Protein AF-A0A1J3DQS4-F1 (afdb_monomer)

Radius of gyration: 18.23 Å; Cα contacts (8 Å, |Δi|>4): 137; chains: 1; bounding box: 49×31×53 Å

Solvent-accessible surface area (backbone atoms only — not comparable to full-atom values): 9154 Å² total; per-residue (Å²): 140,84,88,84,85,84,91,78,71,88,62,94,67,83,78,82,78,94,78,86,87,86,74,90,74,65,86,89,52,87,80,68,97,70,83,81,88,74,91,85,83,48,73,28,37,36,85,79,77,48,73,46,33,65,87,61,20,92,73,54,52,66,30,38,43,42,72,60,91,66,43,38,81,46,73,48,91,68,87,66,83,76,87,51,89,81,60,73,32,64,77,41,58,31,32,36,70,42,44,65,46,90,89,52,76,86,82,89,83,80,84,71,92,54,85,88,59,89,83,85,88,85,87,88,87,63,86,121

Mean predicted aligned error: 4.75 Å

pLDDT: mean 91.6, std 4.21, range [71.75, 97.25]

Foldseek 3Di:
DDDDDDDDDPDDDDDDDPDDDDFDDDPPPPDDPDDDDDDDAAEFADPPQDWDAPPQDVRRDTYGHDYDPQKDKAFDPDQWDDPDPVRDGSVSARIDIDGNDPPDDDDDDDDDPDPPDDDDDDDDHTDD

InterPro domains:
  IPR024788 Malectin-like domain [PF12819] (1-128)

Structure (mmCIF, N/CA/C/O backbone):
data_AF-A0A1J3DQS4-F1
#
_entry.id   AF-A0A1J3DQS4-F1
#
loop_
_atom_site.group_PDB
_atom_site.id
_atom_site.type_symbol
_atom_site.label_atom_id
_atom_site.label_alt_id
_atom_site.label_comp_id
_atom_site.label_asym_id
_atom_site.label_entity_id
_atom_site.label_seq_id
_atom_site.pdbx_PDB_ins_code
_atom_site.Cartn_x
_atom_site.Cartn_y
_atom_site.Cartn_z
_atom_site.occupancy
_atom_site.B_iso_or_equiv
_atom_site.auth_seq_id
_atom_site.auth_comp_id
_atom_site.auth_asym_id
_atom_site.auth_atom_id
_atom_site.pdbx_PDB_model_num
ATOM 1 N N . ASN A 1 1 ? -25.565 -12.095 10.210 1.00 71.75 1 ASN A N 1
ATOM 2 C CA . ASN A 1 1 ? -24.337 -11.315 10.475 1.00 71.75 1 ASN A CA 1
ATOM 3 C C . ASN A 1 1 ? -24.720 -9.961 11.030 1.00 71.75 1 ASN A C 1
ATOM 5 O O . ASN A 1 1 ? -25.440 -9.239 10.356 1.00 71.75 1 ASN A O 1
ATOM 9 N N . SER A 1 2 ? -24.295 -9.645 12.249 1.00 88.56 2 SER A N 1
ATOM 10 C CA . SER A 1 2 ? -24.529 -8.346 12.889 1.00 88.56 2 SER A CA 1
ATOM 11 C C . SER A 1 2 ? -23.188 -7.722 13.253 1.00 88.56 2 SER A C 1
ATOM 13 O O . SER A 1 2 ? -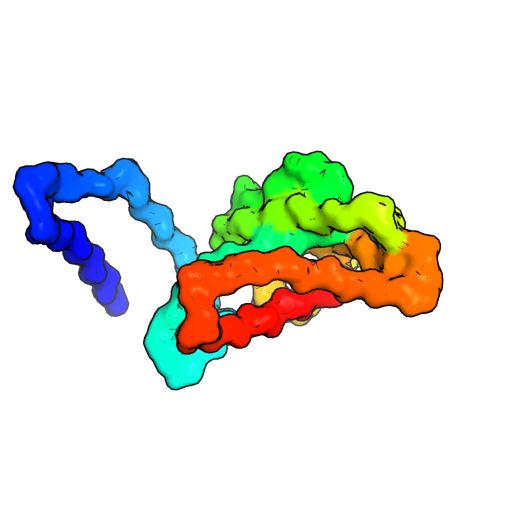22.369 -8.381 13.891 1.00 88.56 2 SER A O 1
ATOM 15 N N . LEU A 1 3 ? -22.973 -6.469 12.859 1.00 90.44 3 LEU A N 1
ATOM 16 C CA . LEU A 1 3 ? -21.839 -5.663 13.300 1.00 90.44 3 LEU A CA 1
ATOM 17 C C . LEU A 1 3 ? -22.316 -4.755 14.432 1.00 90.44 3 LEU A C 1
ATOM 19 O O . LEU A 1 3 ? -23.283 -4.016 14.264 1.00 90.44 3 LEU A O 1
ATOM 23 N N . GLN A 1 4 ? -21.647 -4.823 15.578 1.00 94.19 4 GLN A N 1
ATOM 24 C CA . GLN A 1 4 ? -21.896 -3.935 16.709 1.00 94.19 4 GLN A CA 1
ATOM 25 C C . GLN A 1 4 ? -20.702 -3.005 16.867 1.00 94.19 4 GLN A C 1
ATOM 27 O O . GLN A 1 4 ? -19.558 -3.453 16.886 1.00 94.19 4 GLN A O 1
ATOM 32 N N . ILE A 1 5 ? -20.976 -1.710 16.970 1.00 92.81 5 ILE A N 1
ATOM 33 C CA . ILE A 1 5 ? -19.956 -0.675 17.119 1.00 92.81 5 ILE A CA 1
ATOM 34 C C . ILE A 1 5 ? -20.284 0.073 18.397 1.00 92.81 5 ILE A C 1
ATOM 36 O O . ILE A 1 5 ? -21.389 0.587 18.557 1.00 92.81 5 ILE A O 1
ATOM 40 N N . CYS A 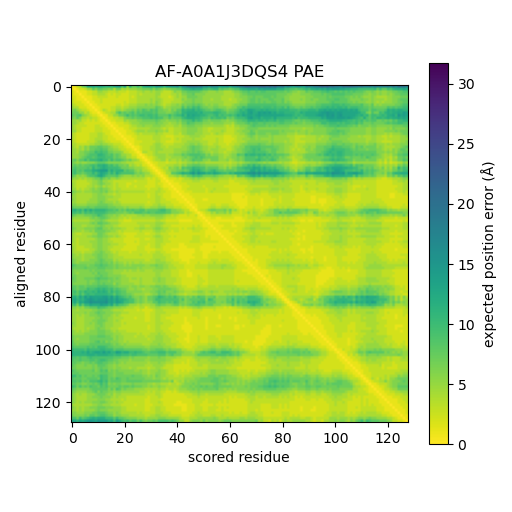1 6 ? -19.329 0.094 19.320 1.00 93.69 6 CYS A N 1
ATOM 41 C CA . CYS A 1 6 ? -19.476 0.748 20.608 1.00 93.69 6 CYS A CA 1
ATOM 42 C C . CYS A 1 6 ? -18.484 1.906 20.696 1.00 93.69 6 CYS A C 1
ATOM 44 O O . CYS A 1 6 ? -17.279 1.709 20.541 1.00 93.69 6 CYS A O 1
ATOM 46 N N . LEU A 1 7 ? -18.994 3.110 20.952 1.00 93.94 7 LEU A N 1
ATOM 47 C CA . LEU A 1 7 ? -18.181 4.288 21.218 1.00 93.94 7 LEU A CA 1
ATOM 48 C C . LEU A 1 7 ? -18.153 4.531 22.729 1.00 93.94 7 LEU A C 1
ATOM 50 O O . LEU A 1 7 ? -19.131 4.999 23.310 1.00 93.94 7 LEU A O 1
ATOM 54 N N . VAL A 1 8 ? -17.039 4.178 23.370 1.00 93.94 8 VAL A N 1
ATOM 55 C CA . VAL A 1 8 ? -16.895 4.236 24.831 1.00 93.94 8 VAL A CA 1
ATOM 56 C C . VAL A 1 8 ? -16.255 5.558 25.252 1.00 93.94 8 VAL A C 1
ATOM 58 O O . VAL A 1 8 ? -15.183 5.927 24.774 1.00 93.94 8 VAL A O 1
ATOM 61 N N . LYS A 1 9 ? -16.890 6.265 26.192 1.00 94.38 9 LYS A N 1
ATOM 62 C CA . LYS A 1 9 ? -16.326 7.455 26.841 1.00 94.38 9 LYS A CA 1
ATOM 63 C C . LYS A 1 9 ? -15.311 7.028 27.906 1.00 94.38 9 LYS A C 1
ATOM 65 O O . LYS A 1 9 ? -15.684 6.384 28.879 1.00 94.38 9 LYS A O 1
ATOM 70 N N . THR A 1 10 ? -14.042 7.396 27.738 1.00 92.88 10 THR A N 1
ATOM 71 C CA . THR A 1 10 ? -12.953 7.032 28.672 1.00 92.88 10 THR A CA 1
ATOM 72 C C . THR A 1 10 ? -12.478 8.188 29.556 1.00 92.88 10 THR A C 1
ATOM 74 O O . THR A 1 10 ? -11.728 7.962 30.503 1.00 92.88 10 THR A O 1
ATOM 77 N N . ARG A 1 11 ? -12.883 9.429 29.253 1.00 92.31 11 ARG A N 1
ATOM 78 C CA . ARG A 1 11 ? -12.504 10.667 29.965 1.00 92.31 11 ARG A CA 1
ATOM 79 C C . ARG A 1 11 ? -13.677 11.650 29.993 1.00 92.31 11 ARG A C 1
ATOM 81 O O . ARG A 1 11 ? -14.785 11.277 29.633 1.00 92.31 11 ARG A O 1
ATOM 88 N N . GLU A 1 12 ? -13.464 12.893 30.424 1.00 95.00 12 GLU A N 1
ATOM 89 C CA . GLU A 1 12 ? -14.544 13.876 30.612 1.00 95.00 12 GLU A CA 1
ATOM 90 C C . GLU A 1 12 ? -15.220 14.339 29.313 1.00 95.00 12 GLU A C 1
ATOM 92 O O . GLU A 1 12 ? -16.418 14.635 29.317 1.00 95.00 12 GLU A O 1
ATOM 97 N N . THR A 1 13 ? -14.497 14.348 28.192 1.00 93.94 13 THR A N 1
ATOM 98 C CA . THR A 1 13 ? -15.007 14.816 26.896 1.00 93.94 13 THR A CA 1
ATOM 99 C C . THR A 1 13 ? -16.012 13.843 26.271 1.00 93.94 13 THR A C 1
ATOM 101 O O . THR A 1 13 ? -15.987 12.635 26.517 1.00 93.94 13 THR A O 1
ATOM 104 N N . THR A 1 14 ? -16.933 14.366 25.457 1.00 93.88 14 THR A N 1
ATOM 105 C CA . THR A 1 14 ? -17.904 13.552 24.709 1.00 93.88 14 THR A CA 1
ATOM 106 C C . THR A 1 14 ? -17.233 12.956 23.469 1.00 93.88 14 THR A C 1
ATOM 108 O O . THR A 1 14 ? -16.721 13.722 22.650 1.00 93.88 14 THR A O 1
ATOM 111 N N . PRO A 1 15 ? -17.214 11.621 23.299 1.00 94.25 15 PRO A N 1
ATOM 112 C CA . PRO A 1 15 ? -16.634 11.014 22.111 1.00 94.25 15 PRO A CA 1
ATOM 113 C C . PRO A 1 15 ? -17.535 11.250 20.890 1.00 94.25 15 PRO A C 1
ATOM 115 O O . PRO A 1 15 ? -18.760 11.201 20.992 1.00 94.25 15 PRO A O 1
ATOM 118 N N . LEU A 1 16 ? -16.922 11.483 19.729 1.00 94.12 16 LEU A N 1
ATOM 119 C CA . LEU A 1 16 ? -17.609 11.736 18.461 1.00 94.12 16 LEU A CA 1
ATOM 120 C C . LEU A 1 16 ? -16.987 10.881 17.351 1.00 94.12 16 LEU A C 1
ATOM 122 O O . LEU A 1 16 ? -15.765 10.803 17.246 1.00 94.12 16 LEU A O 1
ATOM 126 N N . ILE A 1 17 ? -17.830 10.291 16.503 1.00 94.62 17 ILE A N 1
ATOM 127 C CA . ILE A 1 17 ? -17.445 9.719 15.206 1.00 94.62 17 ILE A CA 1
ATOM 128 C C . ILE A 1 17 ? -18.071 10.614 14.134 1.00 94.62 17 ILE A C 1
ATOM 130 O O . ILE A 1 17 ? -19.292 10.737 14.085 1.00 94.62 17 ILE A O 1
ATOM 134 N N . SER A 1 18 ? -17.250 11.258 13.302 1.00 96.12 18 SER A N 1
ATOM 135 C CA . SER A 1 18 ? -17.730 12.101 12.196 1.00 96.12 18 SER A CA 1
ATOM 136 C C . SER A 1 18 ? -18.205 11.273 11.002 1.00 96.12 18 SER A C 1
ATOM 138 O O . SER A 1 18 ? -19.192 11.627 10.364 1.00 96.12 18 SER A O 1
ATOM 140 N N . SER A 1 19 ? -17.519 10.168 10.710 1.00 95.31 19 SER A N 1
ATOM 141 C CA . SER A 1 19 ? -17.891 9.223 9.662 1.00 95.31 19 SER A CA 1
ATOM 142 C C . SER A 1 19 ? -17.473 7.801 10.021 1.00 95.31 19 SER A C 1
ATOM 144 O O . SER A 1 19 ? -16.500 7.567 10.739 1.00 95.31 19 SER A O 1
ATOM 146 N N . LEU A 1 20 ? -18.240 6.844 9.507 1.00 94.50 20 LEU A N 1
ATOM 147 C CA . LEU A 1 20 ? -17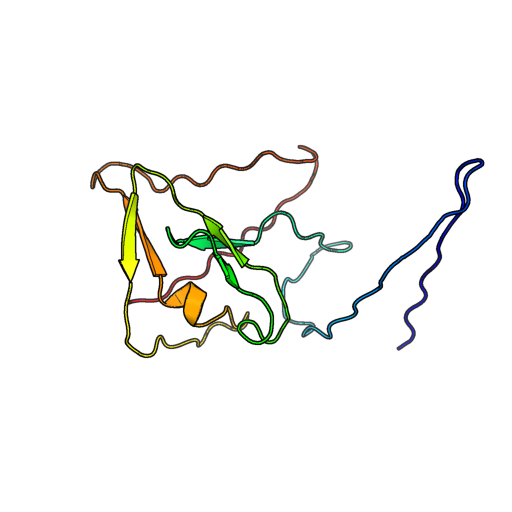.925 5.428 9.549 1.00 94.50 20 LEU A CA 1
ATOM 148 C C . LEU A 1 20 ? -18.181 4.855 8.159 1.00 94.50 20 LEU A C 1
ATOM 150 O O . LEU A 1 20 ? -19.311 4.867 7.674 1.00 94.50 20 LEU A O 1
ATOM 154 N N . GLU A 1 21 ? -17.131 4.329 7.546 1.00 92.31 21 GLU A N 1
ATOM 155 C CA . GLU A 1 21 ? -17.185 3.764 6.205 1.00 92.31 21 GLU A CA 1
ATOM 156 C C . GLU A 1 21 ? -16.951 2.259 6.285 1.00 92.31 21 GLU A C 1
ATOM 158 O O . GLU A 1 21 ? -15.943 1.792 6.813 1.00 92.31 21 GLU A O 1
ATOM 163 N N . LEU A 1 22 ? -17.917 1.488 5.784 1.00 91.31 22 LEU A N 1
ATOM 164 C CA . LEU A 1 22 ? -17.865 0.031 5.770 1.00 91.31 22 LEU A CA 1
ATOM 165 C C . LEU A 1 22 ? -17.810 -0.442 4.321 1.00 91.31 22 LEU A C 1
ATOM 167 O O . LEU A 1 22 ? -18.750 -0.244 3.550 1.00 91.31 22 LEU A O 1
ATOM 171 N N . ARG A 1 23 ? -16.700 -1.085 3.959 1.00 88.81 23 ARG A N 1
ATOM 172 C CA . ARG A 1 23 ? -16.491 -1.678 2.638 1.00 88.81 23 ARG A CA 1
ATOM 173 C C . ARG A 1 23 ? -16.476 -3.202 2.772 1.00 88.81 23 ARG A C 1
ATOM 175 O O . ARG A 1 23 ? -15.637 -3.732 3.501 1.00 88.81 23 ARG A O 1
ATOM 182 N N . PRO A 1 24 ? -17.394 -3.928 2.111 1.00 86.00 24 PRO A N 1
ATOM 183 C CA . PRO A 1 24 ? -17.324 -5.380 2.061 1.00 86.00 24 PRO A CA 1
ATOM 184 C C . PRO A 1 24 ? 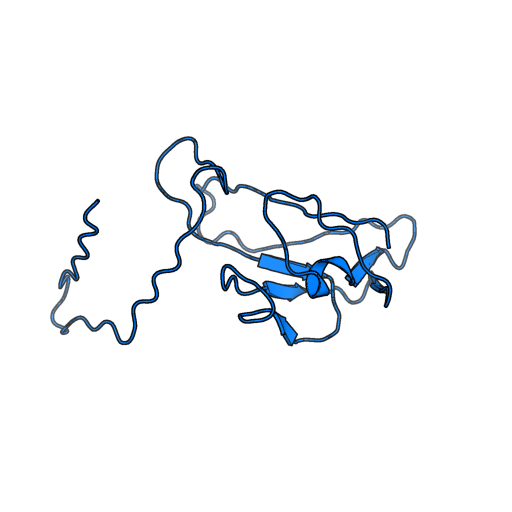-16.026 -5.823 1.380 1.00 86.00 24 PRO A C 1
ATOM 186 O O . PRO A 1 24 ? -15.699 -5.359 0.289 1.00 86.00 24 PRO A O 1
ATOM 189 N N . MET A 1 25 ? -15.311 -6.753 2.006 1.00 84.81 25 MET A N 1
ATOM 190 C CA . MET A 1 25 ? -14.124 -7.389 1.442 1.00 84.81 25 MET A CA 1
ATOM 191 C C . MET A 1 25 ? -14.322 -8.903 1.445 1.00 84.81 25 MET A C 1
ATOM 193 O O . MET A 1 25 ? -15.114 -9.436 2.223 1.00 84.81 25 MET A O 1
ATOM 197 N N . ARG A 1 26 ? -13.635 -9.609 0.548 1.00 84.88 26 ARG A N 1
ATOM 198 C CA . ARG A 1 26 ? -13.709 -11.070 0.501 1.00 84.88 26 ARG A CA 1
ATOM 199 C C . ARG A 1 26 ? -12.965 -11.700 1.677 1.00 84.88 26 ARG A C 1
ATOM 201 O O . ARG A 1 26 ? -11.939 -11.191 2.119 1.00 84.88 26 ARG A O 1
ATOM 208 N N . ASN A 1 27 ? -13.459 -12.850 2.131 1.00 82.94 27 ASN A N 1
ATOM 209 C CA . ASN A 1 27 ? -12.917 -13.565 3.292 1.00 82.94 27 ASN A CA 1
ATOM 210 C C . ASN A 1 27 ? -11.557 -14.235 3.022 1.00 82.94 27 ASN A C 1
ATOM 212 O O . ASN A 1 27 ? -10.855 -14.594 3.961 1.00 82.94 27 ASN A O 1
ATOM 216 N N . ASP A 1 28 ? -11.186 -14.434 1.755 1.00 85.50 28 ASP A N 1
ATOM 217 C CA . ASP A 1 28 ? -9.924 -15.054 1.332 1.00 85.50 28 ASP A CA 1
ATOM 218 C C . ASP A 1 28 ? -8.784 -14.037 1.118 1.00 85.50 28 ASP A C 1
ATOM 220 O O . ASP A 1 28 ? -7.703 -14.391 0.620 1.00 85.50 28 ASP A O 1
ATOM 224 N N . TYR A 1 29 ? -9.021 -12.769 1.476 1.00 86.12 29 TYR A N 1
ATOM 225 C CA . TYR A 1 29 ? -8.066 -11.670 1.359 1.00 86.12 29 TYR A CA 1
ATOM 226 C C . TYR A 1 29 ? -7.465 -11.343 2.724 1.00 86.12 29 TYR A C 1
ATOM 228 O O . TYR A 1 29 ? -8.167 -11.306 3.728 1.00 86.12 29 TYR A O 1
ATOM 236 N N . TYR A 1 30 ? -6.158 -11.073 2.728 1.00 86.88 30 TYR A N 1
ATOM 237 C CA . TYR A 1 30 ? -5.381 -10.678 3.907 1.00 86.88 30 TYR A CA 1
ATOM 238 C C . TYR A 1 30 ? -5.653 -11.585 5.121 1.00 86.88 30 TYR A C 1
ATOM 240 O O . TYR A 1 30 ? -6.097 -11.139 6.175 1.00 86.88 30 TYR A O 1
ATOM 248 N N . ILE A 1 31 ? -5.427 -12.890 4.939 1.00 85.06 31 ILE A N 1
ATOM 249 C CA . ILE A 1 31 ? -5.721 -13.902 5.958 1.00 85.06 31 ILE A CA 1
ATOM 250 C C . ILE A 1 31 ? -4.808 -13.680 7.165 1.00 85.06 31 ILE A C 1
ATOM 252 O O . ILE A 1 31 ? -3.584 -13.675 7.040 1.00 85.06 31 ILE A O 1
ATOM 256 N N . THR A 1 32 ? -5.418 -13.527 8.334 1.00 83.38 32 THR A N 1
ATOM 257 C CA . THR A 1 32 ? -4.732 -13.400 9.622 1.00 83.38 32 THR A CA 1
ATOM 258 C C . THR A 1 32 ? -4.763 -14.724 10.380 1.00 83.38 32 THR A C 1
ATOM 260 O O . THR A 1 32 ? -5.752 -15.453 10.323 1.00 83.38 32 THR A O 1
ATOM 263 N N . GLN A 1 33 ? -3.677 -15.042 11.088 1.00 78.19 33 GLN A N 1
ATOM 264 C CA . GLN A 1 33 ? -3.598 -16.229 11.948 1.00 78.19 33 GLN A CA 1
ATOM 265 C C . GLN A 1 33 ? -4.281 -16.004 13.307 1.00 78.19 33 GLN A C 1
ATOM 267 O O . GLN A 1 33 ? -4.776 -16.951 13.913 1.00 78.19 33 GLN A O 1
ATOM 272 N N . SER A 1 34 ? -4.340 -14.755 13.777 1.00 80.88 34 SER A N 1
ATOM 273 C CA . SER A 1 34 ? -4.996 -14.379 15.032 1.00 80.88 34 SER A CA 1
ATOM 274 C C . SER A 1 34 ? -5.361 -12.894 15.038 1.00 80.88 34 SER A C 1
ATOM 276 O O . SER A 1 34 ? -4.541 -12.055 14.671 1.00 80.88 34 SER A O 1
ATOM 278 N N . GLY A 1 35 ? -6.559 -12.555 15.517 1.00 85.12 35 GLY A N 1
ATOM 279 C CA . GLY A 1 35 ? -6.992 -11.162 15.685 1.00 85.12 35 GLY A CA 1
ATOM 280 C C . GLY A 1 35 ? -7.380 -10.465 14.378 1.00 85.12 35 GLY A C 1
ATOM 281 O O . GLY A 1 35 ? -7.709 -11.115 13.391 1.00 85.12 35 GLY A O 1
ATOM 282 N N . SER A 1 36 ? -7.386 -9.132 14.386 1.00 89.12 36 SER A N 1
ATOM 283 C CA . SER A 1 36 ? -7.694 -8.285 13.228 1.00 89.12 36 SER A CA 1
ATOM 284 C C . SER A 1 36 ? -6.428 -7.663 12.635 1.00 89.12 36 SER A C 1
ATOM 286 O O . SER A 1 36 ? -5.402 -7.546 13.303 1.00 89.12 36 SER A O 1
ATOM 288 N N . LEU A 1 37 ? -6.504 -7.241 11.371 1.00 90.06 37 LEU A N 1
ATOM 289 C CA . LEU A 1 37 ? -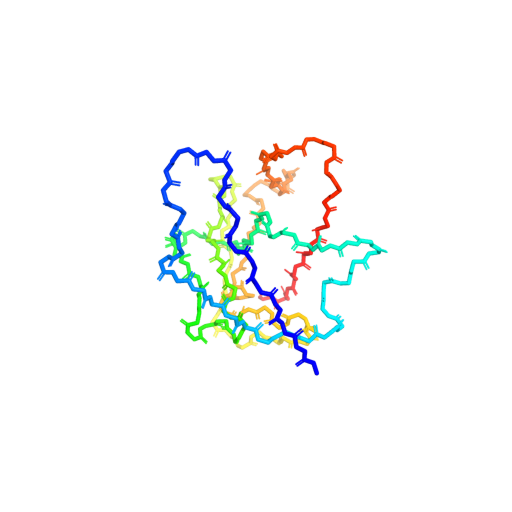5.445 -6.470 10.725 1.00 90.06 37 LEU A CA 1
ATOM 290 C C . LEU A 1 37 ? -5.770 -4.978 10.780 1.00 90.06 37 LEU A C 1
ATOM 292 O O . LEU A 1 37 ? -6.908 -4.570 10.550 1.00 90.06 37 LEU A O 1
ATOM 296 N N . SER A 1 38 ? -4.743 -4.172 11.031 1.00 91.69 38 SER A N 1
ATOM 297 C CA . SER A 1 38 ? -4.764 -2.730 10.797 1.00 91.69 38 SER A CA 1
ATOM 298 C C . SER A 1 38 ? -3.853 -2.429 9.618 1.00 91.69 38 SER A C 1
ATOM 300 O O . SER A 1 38 ? -2.727 -2.926 9.568 1.00 91.69 38 SER A O 1
ATOM 302 N N . LEU A 1 39 ? -4.314 -1.596 8.687 1.00 91.75 39 LEU A N 1
ATOM 303 C CA . LEU A 1 39 ? -3.456 -1.119 7.610 1.00 91.75 39 LEU A CA 1
ATOM 304 C C . LEU A 1 39 ? -2.310 -0.285 8.203 1.00 91.75 39 LEU A C 1
ATOM 306 O O . LEU A 1 39 ? -2.556 0.591 9.034 1.00 91.75 39 LEU A O 1
ATOM 310 N N . SER A 1 40 ? -1.076 -0.573 7.784 1.00 91.50 40 SER A N 1
ATOM 311 C CA . SER A 1 40 ? 0.094 0.258 8.088 1.00 91.50 40 SER A CA 1
ATOM 312 C C . SER A 1 40 ? 0.388 1.188 6.918 1.00 91.50 40 SER A C 1
ATOM 314 O O . SER A 1 40 ? 0.256 2.395 7.050 1.00 91.50 40 SER A O 1
ATOM 316 N N . ASN A 1 41 ? 0.748 0.615 5.767 1.00 92.25 41 ASN A N 1
ATOM 317 C CA . ASN A 1 41 ? 1.092 1.348 4.553 1.00 92.25 41 ASN A CA 1
ATOM 318 C C . ASN A 1 41 ? 0.513 0.619 3.334 1.00 92.25 41 ASN A C 1
ATOM 320 O O . ASN A 1 41 ? 0.466 -0.614 3.324 1.00 92.25 41 ASN A O 1
ATOM 324 N N . CYS A 1 42 ? 0.109 1.364 2.307 1.00 95.31 42 CYS A N 1
ATOM 325 C CA . CYS A 1 42 ? -0.273 0.823 1.006 1.00 95.31 42 CYS A CA 1
ATOM 326 C C . CYS A 1 42 ? 0.285 1.740 -0.081 1.00 95.31 42 CYS A C 1
ATOM 328 O O . CYS A 1 42 ? -0.178 2.866 -0.245 1.00 95.31 42 CYS A O 1
ATOM 330 N N . TYR A 1 43 ? 1.309 1.262 -0.785 1.00 95.88 43 TYR A N 1
ATOM 331 C CA . TYR A 1 43 ? 2.060 2.069 -1.738 1.00 95.88 43 TYR A CA 1
ATOM 332 C C . TYR A 1 43 ? 1.953 1.529 -3.154 1.00 95.88 43 TYR A C 1
ATOM 334 O O . TYR A 1 43 ? 1.902 0.316 -3.364 1.00 95.88 43 TYR A O 1
ATOM 342 N N . TYR A 1 44 ? 2.002 2.437 -4.122 1.00 96.19 44 TYR A N 1
ATOM 343 C CA . TYR A 1 44 ? 2.366 2.113 -5.497 1.00 96.19 44 TYR A CA 1
ATOM 344 C C . TYR A 1 44 ? 3.575 2.949 -5.914 1.00 96.19 44 TYR A C 1
ATOM 346 O O . TYR A 1 44 ? 3.758 4.078 -5.455 1.00 96.19 44 TYR A O 1
ATOM 354 N N . LEU A 1 45 ? 4.430 2.370 -6.753 1.00 95.69 45 LEU A N 1
ATOM 355 C CA . LEU A 1 45 ? 5.733 2.946 -7.062 1.00 95.69 45 LEU A CA 1
ATOM 356 C C . LEU A 1 45 ? 5.596 3.959 -8.195 1.00 95.69 45 LEU A C 1
ATOM 358 O O . LEU A 1 45 ? 5.566 3.584 -9.364 1.00 95.69 45 LEU A O 1
ATOM 362 N N . SER A 1 46 ? 5.448 5.237 -7.843 1.00 95.94 46 SER A N 1
ATOM 363 C CA . SER A 1 46 ? 5.283 6.312 -8.821 1.00 95.94 46 SER A CA 1
ATOM 364 C C . SER A 1 46 ? 5.725 7.677 -8.299 1.00 95.94 46 SER A C 1
ATOM 366 O O . SER A 1 46 ? 5.482 8.028 -7.148 1.00 95.94 46 SER A O 1
ATOM 368 N N . GLU A 1 47 ? 6.277 8.493 -9.191 1.00 95.44 47 GLU A N 1
ATOM 369 C CA . GLU A 1 47 ? 6.642 9.895 -8.973 1.00 95.44 47 GLU A CA 1
ATOM 370 C C . GLU A 1 47 ? 5.441 10.855 -9.001 1.00 95.44 47 GLU A C 1
ATOM 372 O O . GLU A 1 47 ? 5.592 12.041 -8.713 1.00 95.44 47 GLU A O 1
ATOM 377 N N . SER A 1 48 ? 4.238 10.376 -9.343 1.00 91.56 48 SER A N 1
ATOM 378 C CA . SER A 1 48 ? 3.073 11.233 -9.622 1.00 91.56 48 SER A CA 1
ATOM 379 C C . SER A 1 48 ? 2.573 12.065 -8.434 1.00 91.56 48 SER A C 1
ATOM 381 O O . SER A 1 48 ? 1.775 12.981 -8.636 1.00 91.56 48 SER A O 1
ATOM 383 N N . ARG A 1 49 ? 3.007 11.756 -7.200 1.00 89.50 49 ARG A N 1
ATOM 384 C CA . ARG A 1 49 ? 2.546 12.399 -5.950 1.00 89.50 49 ARG A CA 1
ATOM 385 C C . ARG A 1 49 ? 1.021 12.384 -5.797 1.00 89.50 49 ARG A C 1
ATOM 387 O O . ARG A 1 49 ? 0.440 13.288 -5.198 1.00 89.50 49 ARG A O 1
ATOM 394 N N . SER A 1 50 ? 0.371 11.375 -6.371 1.00 93.62 50 SER A N 1
ATOM 395 C CA . SER A 1 50 ? -1.082 11.241 -6.398 1.00 93.62 50 SER A CA 1
ATOM 396 C C . SER A 1 50 ? -1.540 9.999 -5.637 1.00 93.62 50 SER A C 1
ATOM 398 O O . SER A 1 50 ? -0.786 9.040 -5.471 1.00 93.62 50 SER A O 1
ATOM 400 N N . GLN A 1 51 ? -2.790 10.010 -5.178 1.00 96.19 51 GLN A N 1
ATOM 401 C CA . GLN A 1 51 ? -3.407 8.864 -4.513 1.00 96.19 51 GLN A CA 1
ATOM 402 C C . GLN A 1 51 ? -4.358 8.142 -5.461 1.00 96.19 51 GLN A C 1
ATOM 404 O O . GLN A 1 51 ? -5.168 8.783 -6.135 1.00 96.19 51 GLN A O 1
ATOM 409 N N . ILE A 1 52 ? -4.333 6.809 -5.439 1.00 96.62 52 ILE A N 1
ATOM 410 C CA . ILE A 1 52 ? -5.384 5.996 -6.058 1.00 96.62 52 ILE A CA 1
ATOM 411 C C . ILE A 1 52 ? -6.389 5.626 -4.969 1.00 96.62 52 ILE A C 1
ATOM 413 O O . ILE A 1 52 ? -6.020 5.105 -3.918 1.00 96.62 52 ILE A O 1
ATOM 417 N N . ARG A 1 53 ? -7.661 5.923 -5.229 1.00 94.19 53 ARG A N 1
ATOM 418 C CA . ARG A 1 53 ? -8.821 5.630 -4.372 1.00 94.19 53 ARG A CA 1
ATOM 419 C C . ARG A 1 53 ? -10.000 5.224 -5.251 1.00 94.19 53 ARG A C 1
ATOM 421 O O . ARG A 1 53 ? -9.840 5.147 -6.473 1.00 94.19 53 ARG A O 1
ATOM 428 N N . TYR A 1 54 ? -11.181 4.986 -4.687 1.00 93.19 54 TYR A N 1
ATOM 429 C CA . TYR A 1 54 ? -12.387 4.801 -5.494 1.00 93.19 54 TYR A CA 1
ATOM 430 C C . TYR A 1 54 ? -12.594 5.973 -6.486 1.00 93.19 54 TYR A C 1
ATOM 432 O O . TYR A 1 54 ? -12.418 7.131 -6.100 1.00 93.19 54 TYR A O 1
ATOM 440 N N . PRO A 1 55 ? -12.958 5.724 -7.762 1.00 93.81 55 PRO A N 1
ATOM 441 C CA . PRO A 1 55 ? -13.311 4.434 -8.370 1.00 93.81 55 PRO A CA 1
ATOM 442 C C . PRO A 1 55 ? -12.125 3.641 -8.956 1.00 93.81 55 PRO A C 1
ATOM 444 O O . PRO A 1 55 ? -12.334 2.592 -9.559 1.00 93.81 55 PRO A O 1
ATOM 447 N N . GLY A 1 56 ? -10.887 4.122 -8.814 1.00 93.12 56 GLY A N 1
ATOM 448 C CA . GLY A 1 56 ? -9.681 3.443 -9.303 1.00 93.12 56 GLY A CA 1
ATOM 449 C C . GLY A 1 56 ? -9.330 2.158 -8.544 1.00 93.12 56 GLY A C 1
ATOM 450 O O . GLY A 1 56 ? -8.740 1.252 -9.132 1.00 93.12 56 GLY A O 1
ATOM 451 N N . ASP A 1 57 ? -9.732 2.055 -7.272 1.00 94.00 57 ASP A N 1
ATOM 452 C CA . ASP A 1 57 ? -9.733 0.810 -6.495 1.00 94.00 57 ASP A CA 1
ATOM 453 C C . ASP A 1 57 ? -11.164 0.402 -6.125 1.00 94.00 57 ASP A C 1
ATOM 455 O O . ASP A 1 57 ? -11.882 1.151 -5.462 1.00 94.00 57 ASP A O 1
ATOM 459 N N . VAL A 1 58 ? -11.578 -0.808 -6.507 1.00 91.19 58 VAL A N 1
ATOM 460 C CA . VAL A 1 58 ? -12.945 -1.307 -6.249 1.00 91.19 58 VAL A CA 1
ATOM 461 C C . VAL A 1 58 ? -13.218 -1.586 -4.769 1.00 91.19 58 VAL A C 1
ATOM 463 O O . VAL A 1 58 ? -14.374 -1.598 -4.354 1.00 91.19 58 VAL A O 1
ATOM 466 N N . TYR A 1 59 ? -12.164 -1.796 -3.977 1.00 91.31 59 TYR A N 1
ATOM 467 C CA . TYR A 1 59 ? -12.246 -1.978 -2.527 1.00 91.31 59 TYR A CA 1
ATOM 468 C C . TYR A 1 59 ? -11.994 -0.679 -1.756 1.00 91.31 59 TYR A C 1
ATOM 470 O O . TYR A 1 59 ? -11.960 -0.709 -0.528 1.00 91.31 59 TYR A O 1
ATOM 478 N N . ASP A 1 60 ? -11.842 0.444 -2.469 1.00 92.62 60 ASP A N 1
ATOM 479 C CA . ASP A 1 60 ? -11.601 1.775 -1.911 1.00 92.62 60 ASP A CA 1
ATOM 480 C C . ASP A 1 60 ? -10.400 1.834 -0.948 1.00 92.62 60 ASP A C 1
ATOM 482 O O . ASP A 1 60 ? -10.369 2.603 0.012 1.00 92.62 60 ASP A O 1
ATOM 486 N N . ARG A 1 61 ? -9.382 0.998 -1.191 1.00 92.94 61 ARG A N 1
ATOM 487 C CA . ARG A 1 61 ? -8.084 1.127 -0.529 1.00 92.94 61 ARG A CA 1
ATOM 488 C C . ARG A 1 61 ? -7.424 2.405 -1.022 1.00 92.94 61 ARG A C 1
ATOM 490 O O . ARG A 1 61 ? -7.470 2.726 -2.210 1.00 92.94 61 ARG A O 1
ATOM 497 N N . ILE A 1 62 ? -6.762 3.095 -0.104 1.00 95.44 62 ILE A N 1
ATOM 498 C CA . ILE A 1 62 ? -5.967 4.279 -0.412 1.00 95.44 62 ILE A CA 1
ATOM 499 C C . ILE A 1 62 ? -4.551 3.812 -0.728 1.00 95.44 62 ILE A C 1
ATOM 501 O O . ILE A 1 62 ? -3.883 3.270 0.147 1.00 95.44 62 ILE A O 1
ATOM 505 N N . TRP A 1 63 ? -4.125 4.001 -1.975 1.00 97.25 63 TRP A N 1
ATOM 506 C CA . TRP A 1 63 ? -2.755 3.742 -2.406 1.00 97.25 63 TRP A CA 1
ATOM 507 C C . TRP A 1 63 ? -2.018 5.066 -2.548 1.00 97.25 63 TRP A C 1
ATOM 509 O O . TRP A 1 63 ? -2.366 5.886 -3.403 1.00 97.25 63 TRP A O 1
ATOM 519 N N . ASP A 1 64 ? -0.993 5.252 -1.730 1.00 96.50 64 ASP A N 1
ATOM 520 C CA . ASP A 1 64 ? -0.124 6.419 -1.774 1.00 96.50 64 ASP A CA 1
ATOM 521 C C . ASP A 1 64 ? 1.020 6.192 -2.764 1.00 96.50 64 ASP A C 1
ATOM 523 O O . ASP A 1 64 ? 1.618 5.115 -2.820 1.00 96.50 64 ASP A O 1
ATOM 527 N N . SER A 1 65 ? 1.339 7.205 -3.566 1.00 96.00 65 SER A N 1
ATOM 528 C CA . SER A 1 65 ? 2.523 7.152 -4.420 1.00 96.00 65 SER A CA 1
ATOM 529 C C . SER A 1 65 ? 3.779 7.192 -3.551 1.00 96.00 65 SER A C 1
ATOM 531 O O . SER A 1 65 ? 3.924 8.106 -2.735 1.00 96.00 65 SER A O 1
ATOM 533 N N . TYR A 1 66 ? 4.695 6.254 -3.755 1.00 95.25 66 TYR A N 1
ATOM 534 C CA . TYR A 1 66 ? 5.986 6.219 -3.077 1.00 95.25 66 TYR A CA 1
ATOM 535 C C . TYR A 1 66 ? 7.110 6.097 -4.099 1.00 95.25 66 TYR A C 1
ATOM 537 O O . TYR A 1 66 ? 7.046 5.255 -4.996 1.00 95.25 66 TYR A O 1
ATOM 545 N N . PHE A 1 67 ? 8.133 6.939 -3.975 1.00 95.50 67 PHE A N 1
ATOM 546 C CA . PHE A 1 67 ? 9.259 6.939 -4.898 1.00 95.50 67 PHE A CA 1
ATOM 547 C C . PHE A 1 67 ? 10.503 7.561 -4.264 1.00 95.50 67 PHE A C 1
ATOM 549 O O . PHE A 1 67 ? 10.406 8.613 -3.629 1.00 95.50 67 PHE A O 1
ATOM 556 N N . ASP A 1 68 ? 11.656 6.924 -4.456 1.00 93.69 68 ASP A N 1
ATOM 557 C CA . ASP A 1 68 ? 12.957 7.425 -4.012 1.00 93.69 68 ASP A CA 1
ATOM 558 C C . ASP A 1 68 ? 13.691 8.126 -5.163 1.00 93.69 68 ASP A C 1
ATOM 560 O O . ASP A 1 68 ? 13.574 7.736 -6.323 1.00 93.69 68 ASP A O 1
ATOM 564 N N . THR A 1 69 ? 14.495 9.146 -4.859 1.00 92.25 69 THR A N 1
ATOM 565 C CA . THR A 1 69 ? 15.238 9.892 -5.888 1.00 92.25 69 THR A CA 1
ATOM 566 C C . THR A 1 69 ? 16.344 9.075 -6.556 1.00 92.25 69 THR A C 1
ATOM 568 O O . THR A 1 69 ? 16.828 9.461 -7.616 1.00 92.25 69 THR A O 1
ATOM 571 N N . ASN A 1 70 ? 16.767 7.962 -5.952 1.00 94.38 70 ASN A N 1
ATOM 572 C CA . ASN A 1 70 ? 17.757 7.044 -6.516 1.00 94.38 70 ASN A CA 1
ATOM 573 C C . ASN A 1 70 ? 17.128 5.951 -7.389 1.00 94.38 70 ASN A C 1
ATOM 575 O O . ASN A 1 70 ? 17.822 5.013 -7.797 1.00 94.38 70 ASN A O 1
ATOM 579 N N . TRP A 1 71 ? 15.825 6.034 -7.654 1.00 96.12 71 TRP A N 1
ATOM 580 C CA . TRP A 1 71 ? 15.111 5.113 -8.527 1.00 96.12 71 TRP A CA 1
ATOM 581 C C . TRP A 1 71 ? 14.773 5.764 -9.863 1.00 96.12 71 TRP A C 1
ATOM 583 O O . TRP A 1 71 ? 14.754 6.983 -10.004 1.00 96.12 71 TRP A O 1
ATOM 593 N N . THR A 1 72 ? 14.515 4.921 -10.854 1.00 96.12 72 THR A N 1
ATOM 594 C CA . THR A 1 72 ? 14.019 5.306 -12.173 1.00 96.12 72 THR A CA 1
ATOM 595 C C . THR A 1 72 ? 12.625 4.721 -12.340 1.00 96.12 72 THR A C 1
ATOM 597 O O . THR A 1 72 ? 12.428 3.520 -12.127 1.00 96.12 72 THR A O 1
ATOM 600 N N . GLN A 1 73 ? 11.638 5.564 -12.655 1.00 95.94 73 GLN A N 1
ATOM 601 C CA . GLN A 1 73 ? 10.274 5.093 -12.857 1.00 95.94 73 GLN A CA 1
ATOM 602 C C . GLN A 1 73 ? 10.176 4.452 -14.239 1.00 95.94 73 GLN A C 1
ATOM 604 O O . GLN A 1 73 ? 10.558 5.053 -15.243 1.00 95.94 73 GLN A O 1
ATOM 609 N N . ILE A 1 74 ? 9.595 3.260 -14.293 1.00 95.50 74 ILE A N 1
ATOM 610 C CA . ILE A 1 74 ? 9.159 2.627 -15.534 1.00 95.50 74 ILE A CA 1
ATOM 611 C C . ILE A 1 74 ? 7.636 2.555 -15.537 1.00 95.50 74 ILE A C 1
ATOM 613 O O . ILE A 1 74 ? 7.001 2.354 -14.497 1.00 95.50 74 ILE A O 1
ATOM 617 N N . SER A 1 75 ? 7.033 2.767 -16.701 1.00 95.81 75 SER A N 1
ATOM 618 C CA . SER A 1 75 ? 5.585 2.710 -16.840 1.00 95.81 75 SER A CA 1
ATOM 619 C C . SER A 1 75 ? 5.158 2.220 -18.213 1.00 95.81 75 SER A C 1
ATOM 621 O O . SER A 1 75 ? 5.901 2.314 -19.190 1.00 95.81 75 SER A O 1
ATOM 623 N N . THR A 1 76 ? 3.932 1.707 -18.281 1.00 95.62 76 THR A N 1
ATOM 624 C CA . THR A 1 76 ? 3.327 1.232 -19.525 1.00 95.62 76 THR A CA 1
ATOM 625 C C . THR A 1 76 ? 1.936 1.817 -19.730 1.00 95.62 76 THR A C 1
ATOM 627 O O . THR A 1 76 ? 1.171 2.050 -18.789 1.00 95.62 76 THR A O 1
ATOM 630 N N . THR A 1 77 ? 1.586 2.047 -20.993 1.00 94.25 77 THR A N 1
ATOM 631 C CA . THR A 1 77 ? 0.230 2.436 -21.407 1.00 94.25 77 THR A CA 1
ATOM 632 C C . THR A 1 77 ? -0.626 1.227 -21.778 1.00 94.25 77 THR A C 1
ATOM 634 O O . THR A 1 77 ? -1.844 1.362 -21.915 1.00 94.25 77 THR A O 1
ATOM 637 N N . LEU A 1 78 ? -0.003 0.052 -21.909 1.00 93.62 78 LEU A N 1
ATOM 638 C CA . LEU A 1 78 ? -0.666 -1.195 -22.256 1.00 93.62 78 LEU A CA 1
ATOM 639 C C . LEU A 1 78 ? -1.568 -1.690 -21.117 1.00 93.62 78 LEU A C 1
ATOM 641 O O . LEU A 1 78 ? -1.455 -1.302 -19.948 1.00 93.62 78 LEU A O 1
ATOM 645 N N . GLU A 1 79 ? -2.502 -2.570 -21.469 1.00 88.62 79 GLU A N 1
ATOM 646 C CA . GLU A 1 79 ? -3.320 -3.260 -20.481 1.00 88.62 79 GLU A CA 1
ATOM 647 C C . GLU A 1 79 ? -2.474 -4.273 -19.708 1.00 88.62 79 GLU A C 1
ATOM 649 O O . GLU A 1 79 ? -2.030 -5.281 -20.252 1.00 88.62 79 GLU A O 1
ATOM 654 N N . VAL A 1 80 ? -2.293 -4.012 -18.415 1.00 90.06 80 VAL A N 1
ATOM 655 C CA . VAL A 1 80 ? -1.580 -4.910 -17.508 1.00 90.06 80 VAL A CA 1
ATOM 656 C C . VAL A 1 80 ? -2.536 -5.988 -17.015 1.00 90.06 80 VAL A C 1
ATOM 658 O O . VAL A 1 80 ? -3.586 -5.691 -16.430 1.00 90.06 80 VAL A O 1
ATOM 661 N N . SER A 1 81 ? -2.182 -7.251 -17.252 1.00 85.00 81 SER A N 1
ATOM 662 C CA . SER A 1 81 ? -2.967 -8.383 -16.769 1.00 85.00 81 SER A CA 1
ATOM 663 C C . SER A 1 81 ? -2.995 -8.392 -15.242 1.00 85.00 81 SER A C 1
ATOM 665 O O . SER A 1 81 ? -1.950 -8.372 -14.596 1.00 85.00 81 SER A O 1
ATOM 667 N N . ASN A 1 82 ? -4.190 -8.469 -14.661 1.00 84.44 82 ASN A N 1
ATOM 668 C CA . ASN A 1 82 ? -4.379 -8.506 -13.216 1.00 84.44 82 ASN A CA 1
ATOM 669 C C . ASN A 1 82 ? -5.049 -9.822 -12.807 1.00 84.44 82 ASN A C 1
ATOM 671 O O . ASN A 1 82 ? -6.232 -9.862 -12.481 1.00 84.44 82 ASN A O 1
ATOM 675 N N . SER A 1 83 ? -4.287 -10.915 -12.863 1.00 82.19 83 SER A N 1
ATOM 676 C CA . SER A 1 83 ? -4.693 -12.227 -12.332 1.00 82.19 83 SER A CA 1
ATOM 677 C C . SER A 1 83 ? -4.514 -12.324 -10.811 1.00 82.19 83 SER A C 1
ATOM 679 O O . SER A 1 83 ? -4.728 -13.378 -10.210 1.00 82.19 83 SER A O 1
ATOM 681 N N . ASN A 1 84 ? -4.114 -11.225 -10.167 1.00 83.81 84 ASN A N 1
ATOM 682 C CA . ASN A 1 84 ? -3.847 -11.182 -8.746 1.00 83.81 84 ASN A CA 1
ATOM 683 C C . ASN A 1 84 ? -5.167 -11.209 -7.963 1.00 83.81 84 ASN A C 1
ATOM 685 O O . ASN A 1 84 ? -6.016 -10.331 -8.122 1.00 83.81 84 ASN A O 1
ATOM 689 N N . LYS A 1 85 ? -5.319 -12.190 -7.063 1.00 88.06 85 LYS A N 1
ATOM 690 C CA . LYS A 1 85 ? -6.531 -12.318 -6.246 1.00 88.06 85 LYS A CA 1
ATOM 691 C C . LYS A 1 85 ? -6.828 -11.070 -5.422 1.00 88.06 85 LYS A C 1
ATOM 693 O O . LYS A 1 85 ? -7.982 -10.826 -5.174 1.00 88.06 85 LYS A O 1
ATOM 698 N N . TYR A 1 86 ? -5.845 -10.262 -5.030 1.00 90.12 86 TYR A N 1
ATOM 699 C CA . TYR A 1 86 ? -6.061 -9.031 -4.256 1.00 90.12 86 TYR A CA 1
ATOM 700 C C . TYR A 1 86 ? -6.571 -7.855 -5.105 1.00 90.12 86 TYR A C 1
ATOM 702 O O . TYR A 1 86 ? -6.843 -6.786 -4.556 1.00 90.12 86 TYR A O 1
ATOM 710 N N . VAL A 1 87 ? -6.661 -8.033 -6.428 1.00 91.44 87 VAL A N 1
ATOM 711 C CA . VAL A 1 87 ? -7.141 -7.058 -7.419 1.00 91.44 87 VAL A CA 1
ATOM 712 C C . VAL A 1 87 ? -6.578 -5.648 -7.167 1.00 91.44 87 VAL A C 1
ATOM 714 O O . VAL A 1 87 ? -7.349 -4.720 -6.929 1.00 91.44 87 VAL A O 1
ATOM 717 N N . PRO A 1 88 ? -5.245 -5.453 -7.116 1.00 93.44 88 PRO A N 1
ATOM 718 C CA . PRO A 1 88 ? -4.665 -4.116 -6.998 1.00 93.44 88 PRO A CA 1
ATOM 719 C C . PRO A 1 88 ? -5.110 -3.230 -8.177 1.00 93.44 88 PRO A C 1
ATOM 721 O O . PRO A 1 88 ? -5.362 -3.757 -9.266 1.00 93.44 88 PRO A O 1
ATOM 724 N N . PRO A 1 89 ? -5.204 -1.902 -8.010 1.00 94.50 89 PRO A N 1
ATOM 725 C CA . PRO A 1 89 ? -5.574 -1.003 -9.096 1.00 94.50 89 PRO A CA 1
ATOM 726 C C . PRO A 1 89 ? -4.671 -1.174 -10.317 1.00 94.50 89 PRO A C 1
ATOM 728 O O . PRO A 1 89 ? -3.448 -1.213 -10.194 1.00 94.50 89 PRO A O 1
ATOM 731 N N . LYS A 1 90 ? -5.248 -1.191 -11.523 1.00 92.94 90 LYS A N 1
ATOM 732 C CA . LYS A 1 90 ? -4.450 -1.247 -12.763 1.00 92.94 90 LYS A CA 1
ATOM 733 C C . LYS A 1 90 ? -3.475 -0.073 -12.873 1.00 92.94 90 LYS A C 1
ATOM 735 O O . LYS A 1 90 ? -2.364 -0.254 -13.349 1.00 92.94 90 LYS A O 1
ATOM 740 N N . ALA A 1 91 ? -3.874 1.112 -12.406 1.00 92.75 91 ALA A N 1
ATOM 741 C CA . ALA A 1 91 ? -3.002 2.284 -12.365 1.00 92.75 91 ALA A CA 1
ATOM 742 C C . ALA A 1 91 ? -1.771 2.071 -11.465 1.00 92.75 91 ALA A C 1
ATOM 744 O O . ALA A 1 91 ? -0.696 2.552 -11.801 1.00 92.75 91 ALA A O 1
ATOM 745 N N . ALA A 1 92 ? -1.899 1.302 -10.378 1.00 95.06 92 ALA A N 1
ATOM 746 C CA . ALA A 1 92 ? -0.755 0.924 -9.554 1.00 95.06 92 ALA A CA 1
ATOM 747 C C . ALA A 1 92 ? 0.164 -0.048 -10.309 1.00 95.06 92 ALA A C 1
ATOM 749 O O . ALA A 1 92 ? 1.367 0.162 -10.342 1.00 95.06 92 ALA A O 1
ATOM 750 N N . LEU A 1 93 ? -0.403 -1.060 -10.977 1.00 95.12 93 LEU A N 1
ATOM 751 C CA .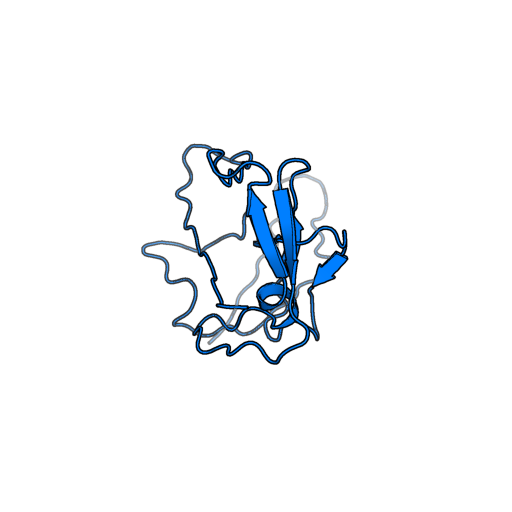 LEU A 1 93 ? 0.367 -2.075 -11.713 1.00 95.12 93 LEU A CA 1
ATOM 752 C C . LEU A 1 93 ? 1.040 -1.561 -12.996 1.00 95.12 93 LEU A C 1
ATOM 754 O O . LEU A 1 93 ? 1.944 -2.211 -13.501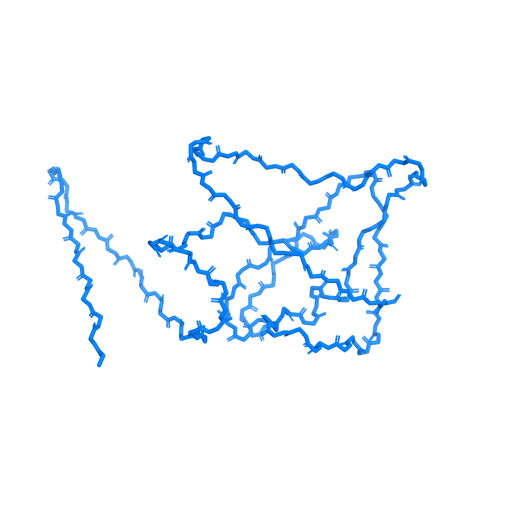 1.00 95.12 93 LEU A O 1
ATOM 758 N N . ARG A 1 94 ? 0.597 -0.424 -13.542 1.00 95.12 94 ARG A N 1
ATOM 759 C CA . ARG A 1 94 ? 1.206 0.216 -14.723 1.00 95.12 94 ARG A CA 1
ATOM 760 C C . ARG A 1 94 ? 2.482 0.987 -14.420 1.00 95.12 94 ARG A C 1
ATOM 762 O O . ARG A 1 94 ? 3.102 1.475 -15.359 1.00 95.12 94 ARG A O 1
ATOM 769 N N . ASN A 1 95 ? 2.830 1.145 -13.147 1.00 95.44 95 ASN A N 1
ATOM 770 C CA . ASN A 1 95 ? 4.004 1.881 -12.712 1.00 95.44 95 ASN A CA 1
ATOM 771 C C . ASN A 1 95 ? 4.875 0.970 -11.849 1.00 95.44 95 ASN A C 1
ATOM 773 O O . ASN A 1 95 ? 4.372 0.228 -11.005 1.00 95.44 95 ASN A O 1
ATOM 777 N N . ALA A 1 96 ? 6.183 1.050 -12.046 1.00 94.69 96 ALA A N 1
ATOM 778 C CA . ALA A 1 96 ? 7.160 0.389 -11.203 1.00 94.69 96 ALA A CA 1
ATOM 779 C C . ALA A 1 96 ? 8.410 1.262 -11.051 1.00 94.69 96 ALA A C 1
ATOM 781 O O . ALA A 1 96 ? 8.588 2.270 -11.739 1.00 94.69 96 ALA A O 1
ATOM 782 N N . ALA A 1 97 ? 9.278 0.865 -10.127 1.00 95.31 97 ALA A N 1
ATOM 783 C CA . ALA A 1 97 ? 10.574 1.487 -9.916 1.00 95.31 97 ALA A CA 1
ATOM 784 C C . ALA A 1 97 ? 11.678 0.470 -10.191 1.00 95.31 97 ALA A C 1
ATOM 786 O O . ALA A 1 97 ? 11.553 -0.700 -9.828 1.00 95.31 97 ALA A O 1
ATOM 787 N N . THR A 1 98 ? 12.778 0.936 -10.767 1.00 94.81 98 THR A N 1
ATOM 788 C CA . THR A 1 98 ? 14.043 0.201 -10.836 1.00 94.81 98 THR A CA 1
ATOM 789 C C . THR A 1 98 ? 15.134 1.013 -10.143 1.00 94.81 98 THR A C 1
ATOM 791 O O . THR A 1 98 ? 15.078 2.245 -10.184 1.00 94.81 98 THR A O 1
ATOM 794 N N . PRO A 1 99 ? 16.155 0.387 -9.533 1.00 95.62 99 PRO A N 1
ATOM 795 C CA . PRO A 1 99 ? 17.328 1.125 -9.079 1.00 95.62 99 PRO A CA 1
ATOM 796 C C . PRO A 1 99 ? 17.955 1.895 -10.248 1.00 95.62 99 PRO A C 1
ATOM 798 O O . PRO A 1 99 ? 18.183 1.315 -11.310 1.00 95.62 99 PRO A O 1
ATOM 801 N N . SER A 1 100 ? 18.275 3.178 -10.066 1.00 94.81 100 SER A N 1
ATOM 802 C CA . SER A 1 100 ? 18.999 3.946 -11.094 1.00 94.81 100 SER A CA 1
ATOM 803 C C . SER A 1 100 ? 20.440 3.453 -11.264 1.00 94.81 100 SER A C 1
ATOM 805 O O . SER A 1 100 ? 21.043 3.613 -12.323 1.00 94.81 100 SER A O 1
ATOM 807 N N . ASN A 1 101 ? 20.996 2.826 -10.224 1.00 94.50 101 ASN A N 1
ATOM 808 C CA . ASN A 1 101 ? 22.262 2.108 -10.273 1.00 94.50 101 ASN A CA 1
ATOM 809 C C . ASN A 1 101 ? 21.990 0.600 -10.228 1.00 94.50 101 ASN A C 1
ATOM 811 O O . ASN A 1 101 ? 21.454 0.109 -9.241 1.00 94.50 101 ASN A O 1
ATOM 815 N N . ALA A 1 102 ? 22.408 -0.133 -11.262 1.00 90.81 102 ALA A N 1
ATOM 816 C CA . ALA A 1 102 ? 22.123 -1.560 -11.432 1.00 90.81 102 ALA A CA 1
ATOM 817 C C . ALA A 1 102 ? 22.598 -2.460 -10.273 1.00 90.81 102 ALA A C 1
ATOM 819 O O . ALA A 1 102 ? 22.091 -3.568 -10.120 1.00 90.81 102 ALA A O 1
ATOM 820 N N . THR A 1 103 ? 23.567 -2.014 -9.468 1.00 93.31 103 THR A N 1
ATOM 821 C CA . THR A 1 103 ? 24.054 -2.766 -8.299 1.00 93.31 103 THR A CA 1
ATOM 822 C C . THR A 1 103 ? 23.402 -2.343 -6.982 1.00 93.31 103 THR A C 1
ATOM 824 O O . THR A 1 103 ? 23.633 -2.987 -5.958 1.00 93.31 103 THR A O 1
ATOM 827 N N . ALA A 1 104 ? 22.600 -1.276 -6.982 1.00 94.44 104 ALA A N 1
ATOM 828 C CA . ALA A 1 104 ? 21.914 -0.784 -5.795 1.00 94.44 104 ALA A CA 1
ATOM 829 C C . ALA A 1 104 ? 20.590 -1.536 -5.554 1.00 94.44 104 ALA A C 1
ATOM 831 O O . ALA A 1 104 ? 19.931 -1.956 -6.507 1.00 94.44 104 ALA A O 1
ATOM 832 N N . PRO A 1 105 ? 20.166 -1.699 -4.288 1.00 93.38 105 PRO A N 1
ATOM 833 C CA . PRO A 1 105 ? 18.881 -2.308 -3.963 1.00 93.38 105 PRO A CA 1
ATOM 834 C C . PRO A 1 105 ? 17.703 -1.335 -4.151 1.00 93.38 105 PRO A C 1
ATOM 836 O O . PRO A 1 105 ? 17.850 -0.115 -4.069 1.00 93.38 105 PRO A O 1
ATOM 839 N N . LEU A 1 106 ? 16.503 -1.898 -4.318 1.00 92.38 106 LEU A N 1
ATOM 840 C CA . LEU A 1 106 ? 15.234 -1.210 -4.058 1.00 92.38 106 LEU A CA 1
ATOM 841 C C . LEU A 1 106 ? 14.907 -1.352 -2.566 1.00 92.38 106 LEU A C 1
ATOM 843 O O . LEU A 1 106 ? 14.461 -2.414 -2.131 1.00 92.38 106 LEU A O 1
ATOM 847 N N . THR A 1 107 ? 15.134 -0.296 -1.785 1.00 92.56 107 THR A N 1
ATOM 848 C CA . THR A 1 107 ? 14.881 -0.298 -0.335 1.00 92.56 107 THR A CA 1
ATOM 849 C C . THR A 1 107 ? 13.653 0.538 0.003 1.00 92.56 107 THR A C 1
ATOM 851 O O . THR A 1 107 ? 13.642 1.742 -0.223 1.00 92.56 107 THR A O 1
ATOM 854 N N . ILE A 1 108 ? 12.627 -0.091 0.576 1.00 91.12 108 ILE A N 1
ATOM 855 C CA . ILE A 1 108 ? 11.460 0.604 1.131 1.00 91.12 108 ILE A CA 1
ATOM 856 C C . ILE A 1 108 ? 11.580 0.570 2.650 1.00 91.12 108 ILE A C 1
ATOM 858 O O . ILE A 1 108 ? 11.579 -0.507 3.247 1.00 91.12 108 ILE A O 1
ATOM 862 N N . GLU A 1 109 ? 11.641 1.744 3.267 1.00 89.62 109 GLU A N 1
ATOM 863 C CA . GLU A 1 109 ? 11.717 1.891 4.718 1.00 89.62 109 GLU A CA 1
ATOM 864 C C . GLU A 1 109 ? 10.421 2.484 5.270 1.00 89.62 109 GLU A C 1
ATOM 866 O O . GLU A 1 109 ? 9.772 3.326 4.647 1.00 89.62 109 GLU A O 1
ATOM 871 N N . TRP A 1 110 ? 10.034 2.046 6.464 1.00 88.12 110 TRP A N 1
ATOM 872 C CA . TRP A 1 110 ? 8.924 2.631 7.204 1.00 88.12 110 TRP A CA 1
ATOM 873 C C . TRP A 1 110 ? 9.210 2.588 8.700 1.00 88.12 110 TRP A C 1
ATOM 875 O O . TRP A 1 110 ? 9.895 1.699 9.205 1.00 88.12 110 TRP A O 1
ATOM 885 N N . THR A 1 111 ? 8.643 3.540 9.435 1.00 89.62 111 THR A N 1
ATOM 886 C CA . THR A 1 111 ? 8.719 3.542 10.895 1.00 89.62 111 THR A CA 1
ATOM 887 C C . THR A 1 111 ? 7.612 2.667 11.470 1.00 89.62 111 THR A C 1
ATOM 889 O O . THR A 1 111 ? 6.425 2.912 11.246 1.00 89.62 111 THR A O 1
ATOM 892 N N . ALA A 1 112 ? 7.990 1.644 12.234 1.00 88.06 112 ALA A N 1
ATOM 893 C CA . ALA A 1 112 ? 7.040 0.824 12.973 1.00 88.06 112 ALA A CA 1
ATOM 894 C C . ALA A 1 112 ? 6.349 1.663 14.060 1.00 88.06 112 ALA A C 1
ATOM 896 O O . ALA A 1 112 ? 7.009 2.318 14.864 1.00 88.06 112 ALA A O 1
ATOM 897 N N . ARG A 1 113 ? 5.012 1.617 14.122 1.00 86.25 113 ARG A N 1
ATOM 898 C CA . ARG A 1 113 ? 4.252 2.320 15.173 1.00 86.25 113 ARG A CA 1
ATOM 899 C C . ARG A 1 113 ? 4.463 1.688 16.549 1.00 86.25 113 ARG A C 1
ATOM 901 O O . ARG A 1 113 ? 4.481 2.383 17.557 1.00 86.25 113 ARG A O 1
ATOM 908 N N . ASN A 1 114 ? 4.591 0.365 16.562 1.00 88.81 114 ASN A N 1
ATOM 909 C CA . ASN A 1 114 ? 4.992 -0.434 17.709 1.00 88.81 114 ASN A CA 1
ATOM 910 C C . ASN A 1 114 ? 5.936 -1.540 17.190 1.00 88.81 114 ASN A C 1
ATOM 912 O O . ASN A 1 114 ? 5.547 -2.234 16.239 1.00 88.81 114 ASN A O 1
ATOM 916 N N . PRO A 1 115 ? 7.157 -1.677 17.740 1.00 87.81 115 PRO A N 1
ATOM 917 C CA . PRO A 1 115 ? 8.106 -2.717 17.339 1.00 87.81 115 PRO A CA 1
ATOM 918 C C . PRO A 1 115 ? 7.642 -4.138 17.689 1.00 87.81 115 PRO A C 1
ATOM 920 O O . PRO A 1 115 ? 8.059 -5.076 17.021 1.00 87.81 115 PRO A O 1
ATOM 923 N N . ASP A 1 116 ? 6.747 -4.297 18.667 1.00 90.69 116 ASP A N 1
ATOM 924 C CA . ASP A 1 116 ? 6.234 -5.606 19.095 1.00 90.69 116 ASP A CA 1
ATOM 925 C C . ASP A 1 116 ? 5.130 -6.146 18.170 1.00 90.69 116 ASP A C 1
ATOM 927 O O . ASP A 1 116 ? 4.674 -7.282 18.313 1.00 90.69 116 ASP A O 1
ATOM 931 N N . ASN A 1 117 ? 4.666 -5.335 17.214 1.00 89.50 117 ASN A N 1
ATOM 932 C CA . ASN A 1 117 ? 3.639 -5.753 16.271 1.00 89.50 117 ASN A CA 1
ATOM 933 C C . ASN A 1 117 ? 4.212 -6.690 15.202 1.00 89.50 117 ASN A C 1
ATOM 935 O O . ASN A 1 117 ? 5.270 -6.442 14.626 1.00 89.50 117 ASN A O 1
ATOM 939 N N . GLN A 1 118 ? 3.436 -7.709 14.836 1.00 89.31 118 GLN A N 1
ATOM 940 C CA . GLN A 1 118 ? 3.697 -8.506 13.643 1.00 89.31 118 GLN A CA 1
ATOM 941 C C . GLN A 1 118 ? 3.227 -7.758 12.387 1.00 89.31 118 GLN A C 1
ATOM 943 O O . GLN A 1 118 ? 2.092 -7.279 12.328 1.00 89.31 118 GLN A O 1
ATOM 948 N N . TYR A 1 119 ? 4.079 -7.701 11.363 1.00 88.88 119 TYR A N 1
ATOM 949 C CA . TYR A 1 119 ? 3.765 -7.087 10.072 1.00 88.88 119 TYR A CA 1
ATOM 950 C C . TYR A 1 119 ? 3.644 -8.154 8.983 1.00 88.88 119 TYR A C 1
ATOM 952 O O . TYR A 1 119 ? 4.436 -9.093 8.922 1.00 88.88 119 TYR A O 1
ATOM 960 N N . TYR A 1 120 ? 2.663 -7.979 8.099 1.00 90.31 120 TYR A N 1
ATOM 961 C CA . TYR A 1 120 ? 2.461 -8.816 6.921 1.00 90.31 120 TYR A CA 1
ATOM 962 C C . TYR A 1 120 ? 2.722 -7.973 5.674 1.00 90.31 120 TYR A C 1
ATOM 964 O O . TYR A 1 120 ? 2.021 -6.988 5.437 1.00 90.31 120 TYR A O 1
ATOM 972 N N . LEU A 1 121 ? 3.727 -8.354 4.884 1.00 91.38 121 LEU A N 1
ATOM 973 C CA . LEU A 1 121 ? 4.057 -7.684 3.629 1.00 91.38 121 LEU A CA 1
ATOM 974 C C . LEU A 1 121 ? 3.343 -8.371 2.463 1.00 91.38 121 LEU A C 1
ATOM 976 O O . LEU A 1 121 ? 3.489 -9.574 2.254 1.00 91.38 121 LEU A O 1
ATOM 980 N N . TYR A 1 122 ? 2.618 -7.581 1.675 1.00 92.31 122 TYR A N 1
ATOM 981 C CA . TYR A 1 122 ? 1.999 -8.017 0.428 1.00 92.31 122 TYR A CA 1
ATOM 982 C C . TYR A 1 122 ? 2.607 -7.212 -0.717 1.00 92.31 122 TYR A C 1
ATOM 984 O O . TYR A 1 122 ? 2.379 -6.009 -0.821 1.00 92.31 122 TYR A O 1
ATOM 992 N N . ALA A 1 123 ? 3.402 -7.877 -1.552 1.00 92.62 123 ALA A N 1
ATOM 993 C CA . ALA A 1 123 ? 4.018 -7.277 -2.727 1.00 92.62 123 ALA A CA 1
ATOM 994 C C . ALA A 1 123 ? 3.266 -7.706 -3.994 1.00 92.62 123 ALA A C 1
ATOM 996 O O . ALA A 1 123 ? 2.914 -8.877 -4.159 1.00 92.62 123 ALA A O 1
ATOM 997 N N . HIS A 1 124 ? 3.010 -6.746 -4.880 1.00 92.31 124 HIS A N 1
ATOM 998 C CA . HIS A 1 124 ? 2.292 -6.955 -6.132 1.00 92.31 124 HIS A CA 1
ATOM 999 C C . HIS A 1 124 ? 3.222 -6.634 -7.296 1.00 92.31 124 HIS A C 1
ATOM 1001 O O . HIS A 1 124 ? 3.749 -5.530 -7.373 1.00 92.31 124 HIS A O 1
ATOM 1007 N N . PHE A 1 125 ? 3.401 -7.601 -8.193 1.00 90.25 125 PHE A N 1
ATOM 1008 C CA . PHE A 1 125 ? 4.268 -7.480 -9.359 1.00 90.25 125 PHE A CA 1
ATOM 1009 C C . PHE A 1 125 ? 3.457 -7.679 -10.632 1.00 90.25 125 PHE A C 1
ATOM 1011 O O . PHE A 1 125 ? 2.497 -8.457 -10.652 1.00 90.25 125 PHE A O 1
ATOM 1018 N N . ALA A 1 126 ? 3.873 -6.989 -11.682 1.00 90.56 126 ALA A N 1
ATOM 1019 C CA . ALA A 1 126 ? 3.414 -7.193 -13.039 1.00 90.56 126 ALA A CA 1
ATOM 1020 C C . ALA A 1 126 ? 4.595 -6.979 -13.987 1.00 90.56 126 ALA A C 1
ATOM 1022 O O . ALA A 1 126 ? 5.454 -6.143 -13.715 1.00 90.56 126 ALA A O 1
ATOM 1023 N N . GLU A 1 127 ? 4.614 -7.738 -15.076 1.00 87.06 127 GLU A N 1
ATOM 1024 C CA . GLU A 1 127 ? 5.528 -7.491 -16.189 1.00 87.06 127 GLU A CA 1
ATOM 1025 C C . GLU A 1 127 ? 4.939 -6.369 -17.052 1.00 87.06 127 GLU A C 1
ATOM 1027 O O . GLU A 1 127 ? 3.755 -6.450 -17.411 1.00 87.06 127 GLU A O 1
ATOM 1032 N N . ILE A 1 128 ? 5.723 -5.322 -17.335 1.00 89.12 128 ILE A N 1
ATOM 1033 C CA . ILE A 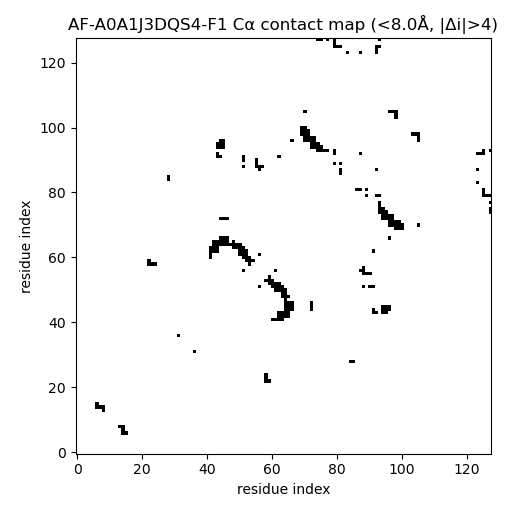1 128 ? 5.268 -4.1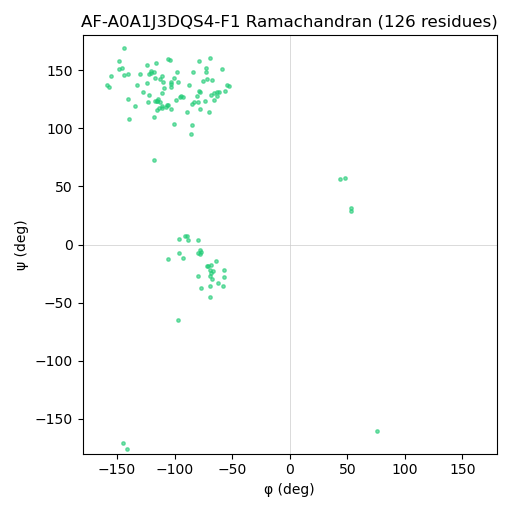05 -18.030 1.00 89.12 128 ILE A CA 1
ATOM 1034 C C . ILE A 1 128 ? 6.251 -3.590 -19.073 1.00 89.12 128 ILE A C 1
ATOM 1036 O O . ILE A 1 128 ? 7.469 -3.794 -18.892 1.00 89.12 128 ILE A O 1
#

Sequence (128 aa):
NSLQICLVKTRETTPLISSLELRPMRNDYYITQSGSLSLSNCYYLSESRSQIRYPGDVYDRIWDSYFDTNWTQISTTLEVSNSNKYVPPKAALRNAATPSNATAPLTIEWTARNPDNQYYLYAHFAEI

Secondary structure (DSSP, 8-state):
----------SSSPP--S--------TTSS--SSS-------EEE-TT--EE-TTTSTT---EEEE--TTEEEEE--S------TT---HHHHTEEEEESSTTS--------S-TTS-----------

Organism: Noccaea caerulescens (NCBI:txid107243)